Protein AF-A0A7S2QE90-F1 (afdb_monomer)

Secondary structure (DSSP, 8-state):
-BTTS-----HHHHHHHHHH-SB-TTT--B-SEEEEE-TTS-EEEEEEPP--------S-TTTT---BTTT-----GGGEEE--TTTTT---EEEGGG--

Organism: NCBI:txid1333877

Sequence (100 aa):
LVDNCAHVFHAECAERWARTENSCPQCKRRFSWLAAYAPDGQRASLAKVESRDQEGESDDAFEDLQVCEHCKQVGDESALLLCDGMHGTCNAAYHLRCVG

pLDDT: mean 79.37, std 11.46, range [48.19, 91.06]

Nearest PDB structures (foldseek):
  7zjw-assembly1_LH  TM=2.009E-01  e=7.086E+00  Oryctolagus cuniculus

Foldseek 3Di:
DFPPDDDDDPQVVVVVCLVPDQADPPPRHGGQWDWDADPVRHTPDIDGRDPPDVPPPPDPPPPPQQAAPQPRDRDPPVQKDADPPDVPPGRHIHGVVRVD

Structure (mmCIF, N/CA/C/O backbone):
data_AF-A0A7S2QE90-F1
#
_entry.id   AF-A0A7S2QE90-F1
#
loop_
_atom_site.group_PDB
_atom_site.id
_atom_site.type_symbol
_atom_site.label_atom_id
_atom_site.label_alt_id
_atom_site.label_comp_id
_atom_site.label_asym_id
_atom_site.label_entity_id
_atom_site.label_seq_id
_atom_site.pdbx_PDB_ins_code
_atom_site.Cartn_x
_atom_site.Cartn_y
_atom_site.Cartn_z
_atom_site.occupancy
_atom_site.B_iso_or_equiv
_atom_site.auth_seq_id
_atom_site.auth_comp_id
_atom_site.auth_asym_id
_atom_site.auth_atom_id
_atom_site.pdbx_PDB_model_num
ATOM 1 N N . LEU A 1 1 ? -9.673 -6.987 13.251 1.00 80.56 1 LEU A N 1
ATOM 2 C CA . LEU A 1 1 ? -10.002 -7.590 11.941 1.00 80.56 1 LEU A CA 1
ATOM 3 C C . LEU A 1 1 ? -9.854 -6.528 10.867 1.00 80.56 1 LEU A C 1
ATOM 5 O O . LEU A 1 1 ? -10.119 -5.361 11.134 1.00 80.56 1 LEU A O 1
ATOM 9 N N . VAL A 1 2 ? -9.397 -6.943 9.695 1.00 83.50 2 VAL A N 1
ATOM 10 C CA . VAL A 1 2 ? -9.112 -6.093 8.537 1.00 83.50 2 VAL A CA 1
ATOM 11 C C . VAL A 1 2 ? -10.100 -6.479 7.435 1.00 83.50 2 VAL A C 1
ATOM 13 O O . VAL A 1 2 ? -10.295 -7.677 7.242 1.00 83.50 2 VAL A O 1
ATOM 16 N N . ASP A 1 3 ? -10.748 -5.543 6.733 1.00 80.25 3 ASP A N 1
ATOM 17 C CA . ASP A 1 3 ? -11.670 -5.939 5.656 1.00 80.25 3 ASP A CA 1
ATOM 18 C C . ASP A 1 3 ? -10.942 -6.649 4.497 1.00 80.25 3 ASP A C 1
ATOM 20 O O . ASP A 1 3 ? -9.722 -6.583 4.350 1.00 80.25 3 ASP A O 1
ATOM 24 N N . ASN A 1 4 ? -11.691 -7.424 3.709 1.00 82.88 4 ASN A N 1
ATOM 25 C CA . ASN A 1 4 ? -11.193 -8.271 2.611 1.00 82.88 4 ASN A CA 1
ATOM 26 C C . ASN A 1 4 ? -10.303 -9.469 3.018 1.00 82.88 4 ASN A C 1
ATOM 28 O O . ASN A 1 4 ? -9.878 -10.247 2.150 1.00 82.88 4 ASN A O 1
ATOM 32 N N . CYS A 1 5 ? -10.063 -9.689 4.318 1.00 88.31 5 CYS A N 1
ATOM 33 C CA . CYS A 1 5 ? -9.464 -10.919 4.848 1.00 88.31 5 CYS A CA 1
ATOM 34 C C . CYS A 1 5 ? -9.959 -11.259 6.271 1.00 88.31 5 CYS A C 1
ATOM 36 O O . CYS A 1 5 ? -10.633 -10.468 6.916 1.00 88.31 5 CYS A O 1
ATOM 38 N N . ALA A 1 6 ? -9.632 -12.455 6.773 1.00 87.25 6 ALA A N 1
ATOM 39 C CA . ALA A 1 6 ? -10.027 -12.921 8.112 1.00 87.25 6 ALA A CA 1
ATOM 40 C C . ALA A 1 6 ? -8.853 -12.945 9.115 1.00 87.25 6 ALA A C 1
ATOM 42 O O . ALA A 1 6 ? -8.906 -13.643 10.126 1.00 87.25 6 ALA A O 1
ATOM 43 N N . HIS A 1 7 ? -7.771 -12.209 8.836 1.00 88.94 7 HIS A N 1
ATOM 44 C CA . HIS A 1 7 ? -6.604 -12.175 9.717 1.00 88.94 7 HIS A CA 1
ATOM 45 C C . HIS A 1 7 ? -6.855 -11.290 10.944 1.00 88.94 7 HIS A C 1
ATOM 47 O O . HIS A 1 7 ? -7.361 -10.166 10.844 1.00 88.94 7 HIS A O 1
ATOM 53 N N . VAL A 1 8 ? -6.485 -11.815 12.112 1.00 87.38 8 VAL A N 1
ATOM 54 C CA . VAL A 1 8 ? -6.681 -11.175 13.414 1.00 87.38 8 VAL A CA 1
ATOM 55 C C . VAL A 1 8 ? -5.355 -10.608 13.903 1.00 87.38 8 VAL A C 1
ATOM 57 O O . VAL A 1 8 ? -4.325 -11.271 13.862 1.00 87.38 8 VAL A O 1
ATOM 60 N N . PHE A 1 9 ? -5.408 -9.375 14.394 1.00 87.50 9 PHE A N 1
ATOM 61 C CA . PHE A 1 9 ? -4.284 -8.660 14.984 1.00 87.50 9 PHE A CA 1
ATOM 62 C C . PHE A 1 9 ? -4.784 -7.934 16.233 1.00 87.50 9 PHE A C 1
ATOM 64 O O . PHE A 1 9 ? -5.987 -7.677 16.355 1.00 87.50 9 PHE A O 1
ATOM 71 N N . HIS A 1 10 ? -3.872 -7.551 17.128 1.00 88.25 10 HIS A N 1
ATOM 72 C CA . HIS A 1 10 ? -4.206 -6.600 18.187 1.00 88.25 10 HIS A CA 1
ATOM 73 C C . HIS A 1 10 ? -4.721 -5.298 17.561 1.00 88.25 10 HIS A C 1
ATOM 75 O O . HIS A 1 10 ? -4.168 -4.842 16.556 1.00 88.25 10 HIS A O 1
ATOM 81 N N . ALA A 1 11 ? -5.755 -4.698 18.160 1.00 84.00 11 ALA A N 1
ATOM 82 C CA . ALA A 1 11 ? -6.365 -3.468 17.650 1.00 84.00 11 ALA A CA 1
ATOM 83 C C . ALA A 1 11 ? -5.313 -2.366 17.441 1.00 84.00 11 ALA A C 1
ATOM 85 O O . ALA A 1 11 ? -5.199 -1.817 16.350 1.00 84.00 11 ALA A O 1
ATOM 86 N N . GLU A 1 12 ? -4.447 -2.158 18.433 1.00 86.19 12 GLU A N 1
ATOM 87 C CA . GLU A 1 12 ? -3.387 -1.152 18.372 1.00 86.19 12 GLU A CA 1
ATOM 88 C C . GLU A 1 12 ? -2.367 -1.413 17.248 1.0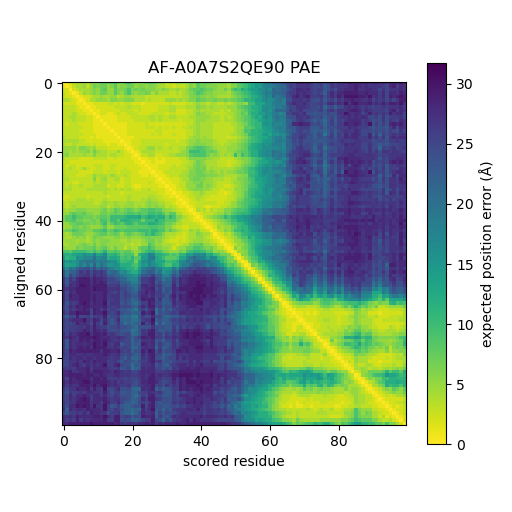0 86.19 12 GLU A C 1
ATOM 90 O O . GLU A 1 12 ? -1.928 -0.485 16.565 1.00 86.19 12 GLU A O 1
ATOM 95 N N . CYS A 1 13 ? -1.998 -2.679 17.019 1.00 87.88 13 CYS A N 1
ATOM 96 C CA . CYS A 1 13 ? -1.084 -3.048 15.938 1.00 87.88 13 CYS A CA 1
ATOM 97 C C . CYS A 1 13 ? -1.715 -2.785 14.566 1.00 87.88 13 CYS A C 1
ATOM 99 O O . CYS A 1 13 ? -1.050 -2.237 13.690 1.00 87.88 13 CYS A O 1
ATOM 101 N N . ALA A 1 14 ? -2.990 -3.148 14.391 1.00 87.31 14 ALA A N 1
ATOM 102 C CA . ALA A 1 14 ? -3.715 -2.914 13.147 1.00 87.31 14 ALA A CA 1
ATOM 103 C C . ALA A 1 14 ? -3.895 -1.414 12.870 1.00 87.31 14 ALA A C 1
ATOM 105 O O . ALA A 1 14 ? -3.697 -0.975 11.742 1.00 87.31 14 ALA A O 1
ATOM 106 N N . GLU A 1 15 ? -4.197 -0.618 13.896 1.00 86.75 15 GLU A N 1
ATOM 107 C CA . GLU A 1 15 ? -4.321 0.837 13.779 1.00 86.75 15 GLU A CA 1
ATOM 108 C C . GLU A 1 15 ? -2.995 1.521 13.443 1.00 86.75 15 GLU A C 1
ATOM 110 O O . GLU A 1 15 ? -2.964 2.409 12.593 1.00 86.75 15 GLU A O 1
ATOM 115 N N . ARG A 1 16 ? -1.887 1.124 14.088 1.00 88.56 16 ARG A N 1
ATOM 116 C CA . ARG A 1 16 ? -0.557 1.634 13.720 1.00 88.56 16 ARG A CA 1
ATOM 117 C C . ARG A 1 16 ? -0.216 1.273 12.285 1.00 88.56 16 ARG A C 1
ATOM 119 O O . ARG A 1 16 ? 0.262 2.131 11.556 1.00 88.56 16 ARG A O 1
ATOM 126 N N . TRP A 1 17 ? -0.492 0.036 11.888 1.00 89.19 17 TRP A N 1
ATOM 127 C CA . TRP A 1 17 ? -0.237 -0.424 10.533 1.00 89.19 17 TRP A CA 1
ATOM 128 C C . TRP A 1 17 ? -1.040 0.370 9.500 1.00 89.19 17 TRP A C 1
ATOM 130 O O . TRP A 1 17 ? -0.457 0.874 8.550 1.00 89.19 17 TRP A O 1
ATOM 140 N N . ALA A 1 18 ? -2.334 0.588 9.738 1.00 85.38 18 ALA A N 1
ATOM 141 C CA . ALA A 1 18 ? -3.203 1.363 8.853 1.00 85.38 18 ALA A CA 1
ATOM 142 C C . ALA A 1 18 ? -2.795 2.837 8.685 1.00 85.38 18 ALA A C 1
ATOM 144 O O . ALA A 1 18 ? -3.222 3.478 7.729 1.00 85.38 18 ALA A O 1
ATOM 145 N N . ARG A 1 19 ? -1.971 3.390 9.588 1.00 84.00 19 ARG A N 1
ATOM 146 C CA . ARG A 1 19 ? -1.366 4.723 9.410 1.00 84.00 19 ARG A CA 1
ATOM 147 C C . ARG A 1 19 ? -0.203 4.722 8.417 1.00 84.00 19 ARG A C 1
ATOM 149 O O . ARG A 1 19 ? 0.133 5.778 7.887 1.00 84.00 19 ARG A O 1
ATOM 156 N N . THR A 1 20 ? 0.418 3.567 8.203 1.00 82.44 20 THR A N 1
ATOM 157 C CA . THR A 1 20 ? 1.581 3.391 7.329 1.00 82.44 20 THR A CA 1
ATOM 158 C C . THR A 1 20 ? 1.197 2.776 5.987 1.00 82.44 20 THR A C 1
ATOM 160 O O . THR A 1 20 ? 1.727 3.193 4.968 1.00 82.44 20 THR A O 1
ATOM 163 N N . GLU A 1 21 ? 0.292 1.798 5.978 1.00 83.38 21 GLU A N 1
ATOM 164 C CA . GLU A 1 21 ? 0.025 0.930 4.832 1.00 83.38 21 GLU A CA 1
ATOM 165 C C . GLU A 1 21 ? -1.422 0.409 4.872 1.00 83.38 21 GLU A C 1
ATOM 167 O O . GLU A 1 21 ? -1.937 0.030 5.927 1.00 83.38 21 GLU A O 1
ATOM 172 N N . ASN A 1 22 ? -2.081 0.348 3.713 1.00 86.25 22 ASN A N 1
ATOM 173 C CA . ASN A 1 22 ? -3.483 -0.062 3.581 1.00 86.25 22 ASN A CA 1
ATOM 174 C C . ASN A 1 22 ? -3.648 -1.508 3.079 1.00 86.25 22 ASN A C 1
ATOM 176 O O . ASN A 1 22 ? -4.701 -1.878 2.560 1.00 86.25 22 ASN A O 1
ATOM 180 N N . SER A 1 23 ? -2.624 -2.347 3.248 1.00 89.38 23 SER A N 1
ATOM 181 C CA . SER A 1 23 ? -2.627 -3.761 2.865 1.00 89.38 23 SER A CA 1
ATOM 182 C C . SER A 1 23 ? -2.371 -4.697 4.044 1.00 89.38 23 SER A C 1
ATOM 184 O O . SER A 1 23 ? -1.587 -4.413 4.941 1.00 89.38 23 SER A O 1
ATOM 186 N N . CYS A 1 24 ? -3.046 -5.844 4.084 1.00 88.69 24 CYS A N 1
ATOM 187 C CA . CYS A 1 24 ? -2.915 -6.807 5.173 1.00 88.69 24 CYS A CA 1
ATOM 188 C C . CYS A 1 24 ? -1.456 -7.301 5.298 1.00 88.69 24 CYS A C 1
ATOM 190 O O . CYS A 1 24 ? -0.921 -7.816 4.312 1.00 88.69 24 CYS A O 1
ATOM 192 N N . PRO A 1 25 ? -0.833 -7.275 6.494 1.00 88.00 25 PRO A N 1
ATOM 193 C CA . PRO A 1 25 ? 0.548 -7.733 6.678 1.00 88.00 25 PRO A CA 1
ATOM 194 C C . PRO A 1 25 ? 0.789 -9.178 6.222 1.00 88.00 25 PRO A C 1
ATOM 196 O O . PRO A 1 25 ? 1.863 -9.495 5.720 1.00 88.00 25 PRO A O 1
ATOM 199 N N . GLN A 1 26 ? -0.229 -10.034 6.364 1.00 87.75 26 GLN A N 1
ATOM 200 C CA . GLN A 1 26 ? -0.128 -11.468 6.101 1.00 87.75 26 GLN A CA 1
ATOM 201 C C . GLN A 1 26 ? -0.385 -11.842 4.636 1.00 87.75 26 GLN A C 1
ATOM 203 O O . GLN A 1 26 ? 0.268 -12.731 4.103 1.00 87.75 26 GLN A O 1
ATOM 208 N N . CYS A 1 27 ? -1.363 -11.204 3.987 1.00 89.44 27 CYS A N 1
ATOM 209 C CA . CYS A 1 27 ? -1.827 -11.613 2.652 1.00 89.44 27 CYS A CA 1
ATOM 210 C C . CYS A 1 27 ? -1.799 -10.500 1.606 1.00 89.44 27 CYS A C 1
ATOM 212 O O . CYS A 1 27 ? -2.243 -10.718 0.483 1.00 89.44 27 CYS A O 1
ATOM 214 N N . LYS A 1 28 ? -1.327 -9.305 1.980 1.00 86.94 28 LYS A N 1
ATOM 215 C CA . LYS A 1 28 ? -1.176 -8.124 1.117 1.00 86.94 28 LYS A CA 1
ATOM 216 C C . LYS A 1 28 ? -2.461 -7.624 0.448 1.00 86.94 28 LYS A C 1
ATOM 218 O O . LYS A 1 28 ? -2.418 -6.697 -0.350 1.00 86.94 28 LYS A O 1
ATOM 223 N N . ARG A 1 29 ? -3.626 -8.174 0.805 1.00 86.56 29 ARG A N 1
ATOM 224 C CA . ARG A 1 29 ? -4.925 -7.664 0.350 1.00 86.56 29 ARG A CA 1
ATOM 225 C C . ARG A 1 29 ? -5.166 -6.270 0.903 1.00 86.56 29 ARG A C 1
ATOM 227 O O . ARG A 1 29 ? -4.992 -6.055 2.102 1.00 86.56 29 ARG A O 1
ATOM 234 N N . ARG A 1 30 ? -5.591 -5.360 0.032 1.00 86.62 30 ARG A N 1
ATOM 235 C CA . ARG A 1 30 ? -5.950 -3.996 0.413 1.00 86.62 30 ARG A CA 1
ATOM 236 C C . ARG A 1 30 ? -7.213 -3.979 1.265 1.00 86.62 30 ARG A C 1
ATOM 238 O O . ARG A 1 30 ? -8.112 -4.801 1.081 1.00 86.62 30 ARG A O 1
ATOM 245 N N . PHE A 1 31 ? -7.255 -3.041 2.193 1.00 87.94 31 PHE A N 1
ATOM 246 C CA . PHE A 1 31 ? -8.330 -2.882 3.151 1.00 87.94 31 PHE A CA 1
ATOM 247 C C . PHE A 1 31 ? -8.622 -1.394 3.360 1.00 87.94 31 PHE A C 1
ATOM 249 O O . PHE A 1 31 ? -7.735 -0.548 3.277 1.00 87.94 31 PHE A O 1
ATOM 256 N N . SER A 1 32 ? -9.886 -1.067 3.585 1.00 88.38 32 SER A N 1
ATOM 257 C CA . SER A 1 32 ? -10.394 0.288 3.817 1.00 88.38 32 SER A CA 1
ATOM 258 C C . SER A 1 32 ? -11.020 0.456 5.203 1.00 88.38 32 SER A C 1
ATOM 260 O O . SER A 1 32 ? -11.414 1.559 5.576 1.00 88.38 32 SER A O 1
ATOM 262 N N . TRP A 1 33 ? -11.125 -0.623 5.974 1.00 86.75 33 TRP A N 1
ATOM 263 C CA . TRP A 1 33 ? -11.814 -0.679 7.250 1.00 86.75 33 TRP A CA 1
ATOM 264 C C . TRP A 1 33 ? -11.085 -1.583 8.241 1.00 86.75 33 TRP A C 1
ATOM 266 O O . TRP A 1 33 ? -10.683 -2.711 7.948 1.00 86.75 33 TRP A O 1
ATOM 276 N N . LEU A 1 34 ? -10.988 -1.092 9.470 1.00 89.06 34 LEU A N 1
ATOM 277 C CA . LEU A 1 34 ? -10.561 -1.860 10.627 1.00 89.06 34 LEU A CA 1
ATOM 278 C C . LEU A 1 34 ? -11.736 -2.048 11.573 1.00 89.06 34 LEU A C 1
ATOM 280 O O . LEU A 1 34 ? -12.393 -1.084 11.959 1.00 89.06 34 LEU A O 1
ATOM 284 N N . ALA A 1 35 ? -11.977 -3.289 11.978 1.00 88.38 35 ALA A N 1
ATOM 285 C CA . ALA A 1 35 ? -12.969 -3.622 12.990 1.00 88.38 35 ALA A CA 1
ATOM 286 C C . ALA A 1 35 ? -12.283 -4.185 14.240 1.00 88.38 35 ALA A C 1
ATOM 288 O O . ALA A 1 35 ? -11.539 -5.172 14.152 1.00 88.38 35 ALA A O 1
ATOM 289 N N . ALA A 1 36 ? -12.550 -3.589 15.401 1.00 86.81 36 ALA A N 1
ATOM 290 C CA . ALA A 1 36 ? -12.143 -4.121 16.699 1.00 86.81 36 ALA A CA 1
ATOM 291 C C . ALA A 1 36 ? -13.331 -4.807 17.380 1.00 86.81 36 ALA A C 1
ATOM 293 O O . ALA A 1 36 ? -14.467 -4.334 17.303 1.00 86.81 36 ALA A O 1
ATOM 294 N N . TYR A 1 37 ? -13.061 -5.924 18.049 1.00 83.88 37 TYR A N 1
ATOM 295 C CA . TYR A 1 37 ? -14.059 -6.718 18.760 1.00 83.88 37 TYR A CA 1
ATOM 296 C C . TYR A 1 37 ? -13.638 -6.839 20.216 1.00 83.88 37 TYR A C 1
ATOM 298 O O . TYR A 1 37 ? -12.455 -7.029 20.506 1.00 83.88 37 TYR A O 1
ATOM 306 N N . ALA A 1 38 ? -14.603 -6.697 21.115 1.00 81.44 38 ALA A N 1
ATOM 307 C CA . ALA A 1 38 ? -14.405 -6.949 22.527 1.00 81.44 38 ALA A CA 1
ATOM 308 C C . ALA A 1 38 ? -14.340 -8.470 22.793 1.00 81.44 38 ALA A C 1
ATOM 310 O O . ALA A 1 38 ? -14.743 -9.271 21.942 1.00 81.44 38 ALA A O 1
ATOM 311 N N . PRO A 1 39 ? -13.814 -8.898 23.956 1.00 77.62 39 PRO A N 1
ATOM 312 C CA . PRO A 1 39 ? -13.703 -10.318 24.307 1.00 77.62 39 PRO A CA 1
ATOM 313 C C . PRO A 1 39 ? -15.046 -11.065 24.344 1.00 77.62 39 PRO A C 1
ATOM 315 O O . PRO A 1 39 ? -15.073 -12.285 24.224 1.00 77.62 39 PRO A O 1
ATOM 318 N N . ASP A 1 40 ? -16.152 -10.336 24.494 1.00 85.19 40 ASP A N 1
ATOM 319 C CA . ASP A 1 40 ? -17.529 -10.838 24.456 1.00 85.19 40 ASP A CA 1
ATOM 320 C C . ASP A 1 40 ? -18.066 -11.051 23.025 1.00 85.19 40 ASP A C 1
ATOM 322 O O . ASP A 1 40 ? -19.214 -11.453 22.840 1.00 85.19 40 ASP A O 1
ATOM 326 N N . GLY A 1 41 ? -17.247 -10.784 22.003 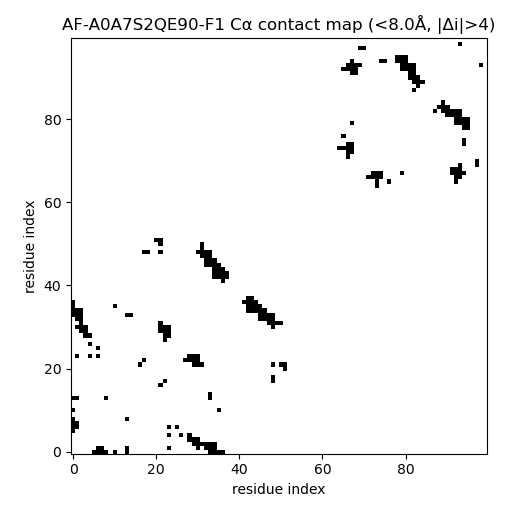1.00 77.56 41 GLY A N 1
ATOM 327 C CA . GLY A 1 41 ? -17.613 -10.905 20.595 1.00 77.56 41 GLY A CA 1
ATOM 328 C C . GLY A 1 41 ? -18.412 -9.719 20.053 1.00 77.56 41 GLY A C 1
ATOM 329 O O . GLY A 1 41 ? -18.747 -9.712 18.866 1.00 77.56 41 GLY A O 1
ATOM 330 N N . GLN A 1 42 ? -18.695 -8.694 20.863 1.00 82.75 42 GLN A N 1
ATOM 331 C CA . GLN A 1 42 ? -19.340 -7.484 20.368 1.00 82.75 42 GLN A CA 1
ATOM 332 C C . GLN A 1 42 ? -18.354 -6.645 19.557 1.00 82.75 42 GLN A C 1
ATOM 334 O O . GLN A 1 42 ? -17.178 -6.500 19.900 1.00 82.75 42 GLN A O 1
ATOM 339 N N . ARG A 1 43 ? -18.833 -6.069 18.449 1.00 82.38 43 ARG A N 1
ATOM 340 C CA . ARG A 1 43 ? -18.025 -5.153 17.638 1.00 82.38 43 ARG A CA 1
ATOM 341 C C . ARG A 1 43 ? -17.855 -3.842 18.402 1.00 82.38 43 ARG A C 1
ATOM 343 O O . ARG A 1 43 ? -18.781 -3.039 18.457 1.00 82.38 43 ARG A O 1
ATOM 350 N N . ALA A 1 44 ? -16.665 -3.643 18.955 1.00 82.88 44 ALA A N 1
ATOM 351 C CA . ALA A 1 44 ? -16.316 -2.485 19.765 1.00 82.88 44 ALA A CA 1
ATOM 352 C C . ALA A 1 44 ? -16.132 -1.219 18.916 1.00 82.88 44 ALA A C 1
ATOM 354 O O . ALA A 1 44 ? -16.563 -0.142 19.315 1.00 82.88 44 ALA A O 1
ATOM 355 N N . SER A 1 45 ? -15.515 -1.330 17.735 1.00 82.62 45 SER A N 1
ATOM 356 C CA . SER A 1 45 ? -15.315 -0.180 16.848 1.00 82.62 45 SER A CA 1
ATOM 357 C C . SER A 1 45 ? -15.185 -0.578 15.378 1.00 82.62 45 SER A C 1
ATOM 359 O O . SER A 1 45 ? -14.824 -1.711 15.045 1.00 82.62 45 SER A O 1
ATOM 361 N N . LEU A 1 46 ? -15.504 0.372 14.495 1.00 85.62 46 LEU A N 1
ATOM 362 C CA . LEU A 1 46 ? -15.271 0.298 13.057 1.00 85.62 46 LEU A CA 1
ATOM 363 C C . LEU A 1 46 ? -14.619 1.613 12.613 1.00 85.62 46 LEU A C 1
ATOM 365 O O . LEU A 1 46 ? -15.270 2.655 12.621 1.00 85.62 46 LEU A O 1
ATOM 369 N N . ALA A 1 47 ? -13.342 1.563 12.246 1.00 84.62 47 ALA A N 1
ATOM 370 C CA . ALA A 1 47 ? -12.582 2.714 11.779 1.00 84.62 47 ALA A CA 1
ATOM 371 C C . ALA A 1 47 ? -12.389 2.637 10.263 1.00 84.62 47 ALA A C 1
ATOM 373 O O . ALA A 1 47 ? -11.946 1.610 9.742 1.00 84.62 47 ALA A O 1
ATOM 374 N N . LYS A 1 48 ? -12.714 3.726 9.558 1.00 83.81 48 LYS A N 1
ATOM 375 C CA . LYS A 1 48 ? -12.373 3.882 8.143 1.00 83.81 48 LYS A CA 1
ATOM 376 C C . LYS A 1 48 ? -10.892 4.231 8.038 1.00 83.81 48 LYS A C 1
ATOM 378 O O . LYS A 1 48 ? -10.420 5.133 8.723 1.00 83.81 48 LYS A O 1
ATOM 383 N N . VAL A 1 49 ? -10.180 3.513 7.188 1.00 82.81 49 VAL A N 1
ATOM 384 C CA . VAL A 1 49 ? -8.772 3.750 6.884 1.00 82.81 49 VAL A CA 1
ATOM 385 C C . VAL A 1 49 ? -8.728 4.690 5.694 1.00 82.81 49 VAL A C 1
ATOM 387 O O . VAL A 1 49 ? -9.341 4.413 4.661 1.00 82.81 49 VAL A O 1
ATOM 390 N N . GLU A 1 50 ? -8.054 5.824 5.850 1.00 74.19 50 GLU A N 1
ATOM 391 C CA . GLU A 1 50 ? -7.839 6.733 4.731 1.00 74.19 50 GLU A CA 1
ATOM 392 C C . GLU A 1 50 ? -6.968 6.034 3.689 1.00 74.19 50 GLU A C 1
ATOM 394 O O . GLU A 1 50 ? -5.888 5.521 3.992 1.00 74.19 50 GLU A O 1
ATOM 399 N N . SER A 1 51 ? -7.457 5.989 2.453 1.00 65.38 51 SER A N 1
ATOM 400 C CA . SER A 1 51 ? -6.692 5.520 1.309 1.00 65.38 51 SER A CA 1
ATOM 401 C C . SER A 1 51 ? -5.577 6.521 1.042 1.00 65.38 51 SER A C 1
ATOM 403 O O . SER A 1 51 ? -5.766 7.506 0.337 1.00 65.38 51 SER A O 1
ATOM 405 N N . ARG A 1 52 ? -4.414 6.272 1.643 1.00 62.56 52 ARG A N 1
ATOM 406 C CA . ARG A 1 52 ? -3.155 6.868 1.210 1.00 62.56 52 ARG A CA 1
ATOM 407 C C . ARG A 1 52 ? -2.680 6.063 0.019 1.00 62.56 52 ARG A C 1
ATOM 409 O O . ARG A 1 52 ? -1.876 5.146 0.151 1.00 62.56 52 ARG A O 1
ATOM 416 N N . ASP A 1 53 ? -3.280 6.344 -1.127 1.00 62.50 53 ASP A N 1
ATOM 417 C CA . ASP A 1 53 ? -2.602 6.032 -2.368 1.00 62.50 53 ASP A CA 1
ATOM 418 C C . ASP A 1 53 ? -1.342 6.890 -2.350 1.00 62.50 53 ASP A C 1
ATOM 420 O O . ASP A 1 53 ? -1.419 8.106 -2.178 1.00 62.50 53 ASP A O 1
ATOM 424 N N . GLN A 1 54 ? -0.171 6.253 -2.404 1.00 56.38 54 GLN A N 1
ATOM 425 C CA . GLN A 1 54 ? 1.001 6.966 -2.882 1.00 56.38 54 GLN A CA 1
ATOM 426 C C . GLN A 1 54 ? 0.562 7.505 -4.234 1.00 56.38 54 GLN A C 1
ATOM 428 O O . GLN A 1 54 ? 0.277 6.719 -5.140 1.00 56.38 54 GLN A O 1
ATOM 433 N N . GLU A 1 55 ? 0.388 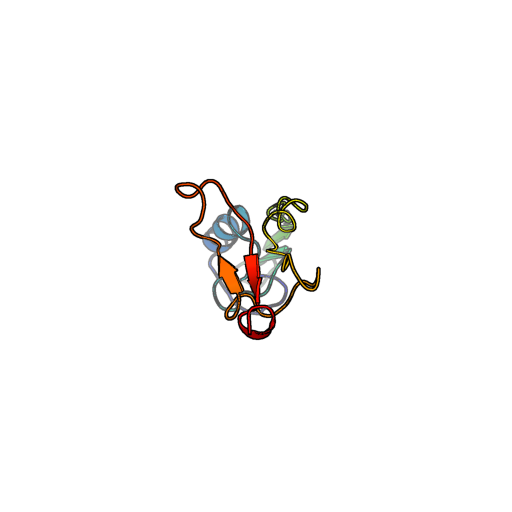8.820 -4.304 1.00 51.97 55 GLU A N 1
ATOM 434 C CA . GLU A 1 55 ? 0.288 9.555 -5.547 1.00 51.97 55 GLU A CA 1
ATOM 435 C C . GLU A 1 55 ? 1.589 9.216 -6.266 1.00 51.97 55 GLU A C 1
ATOM 437 O O . GLU A 1 55 ? 2.634 9.812 -6.022 1.00 51.97 55 GLU A O 1
ATOM 442 N N . GLY A 1 56 ? 1.578 8.120 -7.028 1.00 50.47 56 GLY A N 1
ATOM 443 C CA . GLY A 1 56 ? 2.590 7.910 -8.031 1.00 50.47 56 GLY A CA 1
ATOM 444 C C . GLY A 1 56 ? 2.482 9.153 -8.880 1.00 50.47 56 GLY A C 1
ATOM 445 O O . GLY A 1 56 ? 1.391 9.442 -9.371 1.00 50.47 56 GLY A O 1
ATOM 446 N N . GLU A 1 57 ? 3.562 9.919 -8.957 1.00 49.97 57 GLU A N 1
ATOM 447 C CA . GLU A 1 57 ? 3.733 10.918 -9.995 1.00 49.97 57 GLU A CA 1
ATOM 448 C C . GLU A 1 57 ? 3.541 10.183 -11.327 1.00 49.97 57 GLU A C 1
ATOM 450 O O . GLU A 1 57 ? 4.449 9.588 -11.902 1.00 49.97 57 GLU A O 1
ATOM 455 N N . SER A 1 58 ? 2.291 10.105 -11.768 1.00 57.81 58 SER A N 1
ATOM 456 C CA . SER A 1 58 ? 1.949 9.910 -13.153 1.00 57.81 58 SER A CA 1
ATOM 457 C C . SER A 1 58 ? 2.408 11.192 -13.827 1.00 57.81 58 SER A C 1
ATOM 459 O O . SER A 1 58 ? 1.794 12.228 -13.573 1.00 57.81 58 SER A O 1
ATOM 461 N N . ASP A 1 59 ? 3.524 11.152 -14.555 1.00 49.41 59 ASP A N 1
ATOM 462 C CA . ASP A 1 59 ? 3.485 11.295 -16.023 1.00 49.41 59 ASP A CA 1
ATOM 463 C C . ASP A 1 59 ? 4.857 11.402 -16.734 1.00 49.41 59 ASP A C 1
ATOM 465 O O . ASP A 1 59 ? 4.865 11.769 -17.897 1.00 49.41 59 ASP A O 1
ATOM 469 N N . ASP A 1 60 ? 6.009 11.040 -16.144 1.00 48.19 60 ASP A N 1
ATOM 470 C CA . ASP A 1 60 ? 7.307 11.229 -16.852 1.00 48.19 60 ASP A CA 1
ATOM 471 C C . ASP A 1 60 ? 8.121 9.945 -17.123 1.00 48.19 60 ASP A C 1
ATOM 473 O O . ASP A 1 60 ? 9.258 9.995 -17.583 1.00 48.19 60 ASP A O 1
ATOM 477 N N . ALA A 1 61 ? 7.555 8.746 -16.933 1.00 50.94 61 ALA A N 1
ATOM 478 C CA . ALA A 1 61 ? 8.267 7.496 -17.260 1.00 5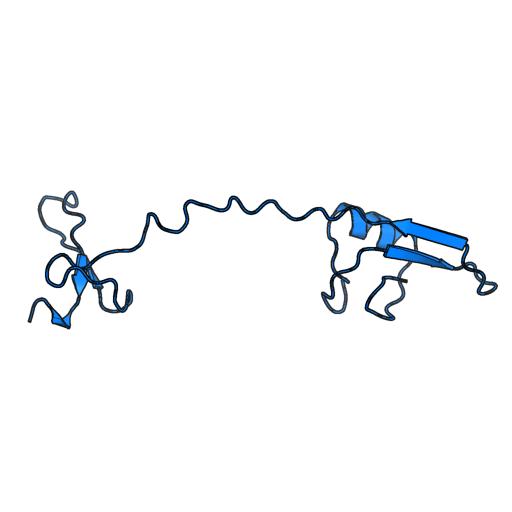0.94 61 ALA A CA 1
ATOM 479 C C . ALA A 1 61 ? 8.395 7.219 -18.777 1.00 50.94 61 ALA A C 1
ATOM 481 O O . ALA A 1 61 ? 8.921 6.178 -19.171 1.00 50.94 61 ALA A O 1
ATOM 482 N N . PHE A 1 62 ? 7.896 8.114 -19.636 1.00 50.97 62 PHE A N 1
ATOM 483 C CA . PHE A 1 62 ? 8.027 8.004 -21.092 1.00 50.97 62 PHE A CA 1
ATOM 484 C C . PHE A 1 62 ? 9.277 8.704 -21.652 1.00 50.97 62 PHE A C 1
ATOM 486 O O . PHE A 1 62 ? 9.547 8.560 -22.844 1.00 50.97 62 PHE A O 1
ATOM 493 N N . GLU A 1 63 ? 10.042 9.440 -20.838 1.00 54.47 63 GLU A N 1
ATOM 494 C CA . GLU A 1 63 ? 11.158 10.259 -21.341 1.00 54.47 63 GLU A CA 1
ATOM 495 C C . GLU A 1 63 ? 12.442 9.468 -21.666 1.00 54.47 63 GLU A C 1
ATOM 497 O O . GLU A 1 63 ? 13.280 9.967 -22.414 1.00 54.47 63 GLU A O 1
ATOM 502 N N . ASP A 1 64 ? 12.573 8.213 -21.219 1.00 59.50 64 ASP A N 1
ATOM 503 C CA . ASP A 1 64 ? 13.810 7.425 -21.392 1.00 59.50 64 ASP A CA 1
ATOM 504 C C . ASP A 1 64 ? 13.751 6.330 -22.478 1.00 59.50 64 ASP A C 1
ATOM 506 O O . ASP A 1 64 ? 14.693 5.545 -22.628 1.00 59.50 64 ASP A O 1
ATOM 510 N N . LEU A 1 65 ? 12.680 6.262 -23.277 1.00 71.56 65 LEU A N 1
ATOM 511 C CA . LEU A 1 65 ? 12.562 5.258 -24.344 1.00 71.56 65 LEU A CA 1
ATOM 512 C C . LEU A 1 65 ? 13.554 5.544 -25.483 1.00 71.56 65 LEU A C 1
ATOM 514 O O . LEU A 1 65 ? 13.392 6.478 -26.271 1.00 71.56 65 LEU A O 1
ATOM 518 N N . GLN A 1 66 ? 14.576 4.697 -25.606 1.00 79.12 66 GLN A N 1
ATOM 519 C CA . GLN A 1 66 ? 15.602 4.809 -26.642 1.00 79.12 66 GLN A CA 1
ATOM 520 C C . GLN A 1 66 ? 15.048 4.386 -28.012 1.00 79.12 66 GLN A C 1
ATOM 522 O O . GLN A 1 66 ? 14.790 3.208 -28.278 1.00 79.12 66 GLN A O 1
ATOM 527 N N . VAL A 1 67 ? 14.874 5.352 -28.915 1.00 86.69 67 VAL A N 1
ATOM 528 C CA . VAL A 1 67 ? 14.389 5.109 -30.281 1.00 86.69 67 VAL A CA 1
ATOM 529 C C . VAL A 1 67 ? 15.568 4.818 -31.203 1.00 86.69 67 VAL A C 1
ATOM 531 O O . VAL A 1 67 ? 16.570 5.529 -31.196 1.00 86.69 67 VAL A O 1
ATOM 534 N N . CYS A 1 68 ? 15.447 3.792 -32.049 1.00 88.50 68 CYS A N 1
ATOM 535 C CA . CYS A 1 68 ? 16.480 3.521 -33.041 1.00 88.50 68 CYS A CA 1
ATOM 536 C C . CYS A 1 68 ? 16.523 4.621 -34.113 1.00 88.50 68 CYS A C 1
ATOM 538 O O . CYS A 1 68 ? 15.544 4.842 -34.827 1.00 88.50 68 CYS A O 1
ATOM 540 N N . GLU A 1 69 ? 17.687 5.238 -34.312 1.00 86.38 69 GLU A N 1
ATOM 541 C CA . GLU A 1 69 ? 17.860 6.331 -35.274 1.00 86.38 69 GLU A CA 1
ATOM 542 C C . GLU A 1 69 ? 17.690 5.906 -36.742 1.00 86.38 69 GLU A C 1
ATOM 544 O O . GLU A 1 69 ? 17.386 6.746 -37.590 1.00 86.38 69 GLU A O 1
ATOM 549 N N . HIS A 1 70 ? 17.816 4.610 -37.039 1.00 86.81 70 HIS A N 1
ATOM 550 C CA . HIS A 1 70 ? 17.665 4.061 -38.386 1.00 86.81 70 HIS A CA 1
ATOM 551 C C . HIS A 1 70 ? 16.206 3.744 -38.748 1.00 86.81 70 HIS A C 1
ATOM 553 O O . HIS A 1 70 ? 15.712 4.194 -39.779 1.00 86.81 70 HIS A O 1
ATOM 559 N N . CYS A 1 71 ? 15.500 2.972 -37.914 1.00 89.38 71 CYS A N 1
ATOM 560 C CA . CYS A 1 71 ? 14.132 2.524 -38.211 1.00 89.38 71 CYS A CA 1
ATOM 561 C C . CYS A 1 71 ? 13.043 3.385 -37.552 1.00 89.38 71 CYS A C 1
ATOM 563 O O . CYS A 1 71 ? 11.865 3.217 -37.865 1.00 89.38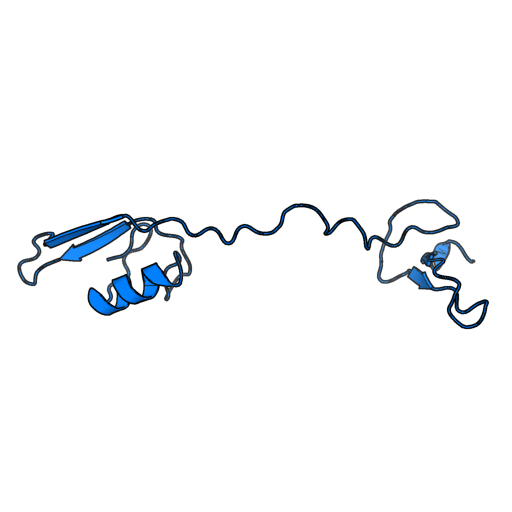 71 CYS A O 1
ATOM 565 N N . LYS A 1 72 ? 13.430 4.303 -36.654 1.00 86.38 72 LYS A N 1
ATOM 566 C CA . LYS A 1 72 ? 12.543 5.193 -35.887 1.00 86.38 72 LYS A CA 1
ATOM 567 C C . LYS A 1 72 ? 11.487 4.459 -35.057 1.00 86.38 72 LYS A C 1
ATOM 569 O O . LYS A 1 72 ? 10.433 5.014 -34.766 1.00 86.38 72 LYS A O 1
ATOM 574 N N . GLN A 1 73 ? 11.766 3.213 -34.679 1.00 84.00 73 GLN A N 1
ATOM 575 C CA . GLN A 1 73 ? 10.893 2.405 -33.834 1.00 84.00 73 GLN A CA 1
ATOM 576 C C . GLN A 1 73 ? 11.535 2.144 -32.477 1.00 84.00 73 GLN A C 1
ATOM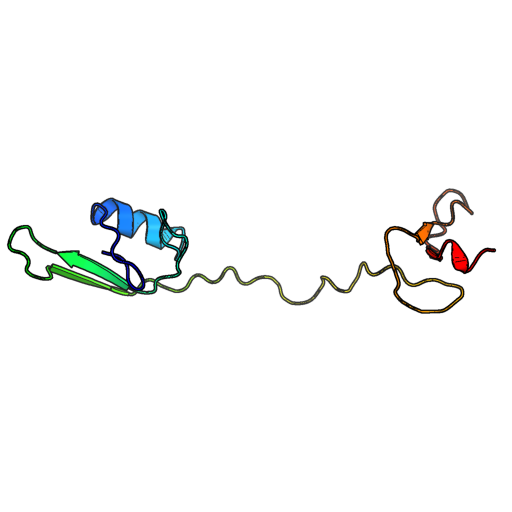 578 O O . GLN A 1 73 ? 12.753 1.966 -32.368 1.00 84.00 73 GLN A O 1
ATOM 583 N N . VAL A 1 74 ? 10.680 2.066 -31.460 1.00 77.94 74 VAL A N 1
ATOM 584 C CA . VAL A 1 74 ? 11.010 1.449 -30.176 1.00 77.94 74 VAL A CA 1
ATOM 585 C C . VAL A 1 74 ? 10.982 -0.063 -30.391 1.00 77.94 74 VAL A C 1
ATOM 587 O O . VAL A 1 74 ? 10.050 -0.599 -30.990 1.00 77.94 74 VAL A O 1
ATOM 590 N N . GLY A 1 75 ? 12.035 -0.750 -29.967 1.00 73.69 75 GLY A N 1
ATOM 591 C CA . GLY A 1 75 ? 12.160 -2.196 -30.127 1.00 73.69 75 GLY A CA 1
ATOM 592 C C . GLY A 1 75 ? 12.693 -2.833 -28.857 1.00 73.69 75 GLY A C 1
ATOM 593 O O . GLY A 1 75 ? 12.556 -2.273 -27.778 1.00 73.69 75 GLY A O 1
ATOM 594 N N . ASP A 1 76 ? 13.306 -4.002 -28.992 1.00 75.25 76 ASP A N 1
ATOM 595 C CA . ASP A 1 76 ? 13.930 -4.687 -27.864 1.00 75.25 76 ASP A CA 1
ATOM 596 C C . ASP A 1 76 ? 15.136 -3.890 -27.348 1.00 75.25 76 ASP A C 1
ATOM 598 O O . ASP A 1 76 ? 16.160 -3.782 -28.030 1.00 75.25 76 ASP A O 1
ATOM 602 N N . GLU A 1 77 ? 14.999 -3.334 -26.145 1.00 68.00 77 GLU A N 1
ATOM 603 C CA . GLU A 1 77 ? 16.027 -2.534 -25.478 1.00 68.00 77 GLU A CA 1
ATOM 604 C C . GLU A 1 77 ? 17.297 -3.344 -25.194 1.00 68.00 77 GLU A C 1
ATOM 606 O O . GLU A 1 77 ? 18.397 -2.794 -25.198 1.00 68.00 77 GLU A O 1
ATOM 611 N N . SER A 1 78 ? 17.175 -4.668 -25.032 1.00 72.56 78 SER A N 1
ATOM 612 C CA . SER A 1 78 ? 18.323 -5.558 -24.822 1.00 72.56 78 SER A CA 1
ATOM 613 C C . SER A 1 78 ? 19.184 -5.751 -26.078 1.00 72.56 78 SER A C 1
ATOM 615 O O . SER A 1 78 ? 20.317 -6.226 -25.988 1.00 72.56 78 SER A O 1
ATOM 617 N N . ALA A 1 79 ? 18.669 -5.353 -27.246 1.00 80.38 79 ALA A N 1
ATOM 618 C CA . ALA A 1 79 ? 19.338 -5.441 -28.541 1.00 80.38 79 ALA A CA 1
ATOM 619 C C . ALA A 1 79 ? 19.634 -4.056 -29.152 1.00 80.38 79 ALA A C 1
ATOM 621 O O . ALA A 1 79 ? 19.776 -3.943 -30.376 1.00 80.38 79 ALA A O 1
ATOM 622 N N . LEU A 1 80 ? 19.713 -3.008 -28.326 1.00 84.88 80 LEU A N 1
ATOM 623 C CA . LEU A 1 80 ? 20.145 -1.666 -28.718 1.00 84.88 80 LEU A CA 1
ATOM 624 C C . LEU A 1 80 ? 21.653 -1.473 -28.498 1.00 84.88 80 LEU A C 1
ATOM 626 O O . LEU A 1 80 ? 22.226 -1.888 -27.495 1.00 84.88 80 LEU A O 1
ATOM 630 N N . LEU A 1 81 ? 22.291 -0.802 -29.449 1.00 86.62 81 LEU A N 1
ATOM 631 C CA . LEU A 1 81 ? 23.664 -0.328 -29.407 1.00 86.62 81 LEU A CA 1
ATOM 632 C C . LEU A 1 81 ? 23.647 1.193 -29.279 1.00 86.62 81 LEU A C 1
ATOM 634 O O . LEU A 1 81 ? 22.944 1.869 -30.032 1.00 86.62 81 LEU A O 1
ATOM 638 N N . LEU A 1 82 ? 24.441 1.722 -28.354 1.00 87.25 82 LEU A N 1
ATOM 639 C CA . LEU A 1 82 ? 24.642 3.158 -28.189 1.00 87.25 82 LEU A CA 1
ATOM 640 C C . LEU A 1 82 ? 25.884 3.594 -28.964 1.00 87.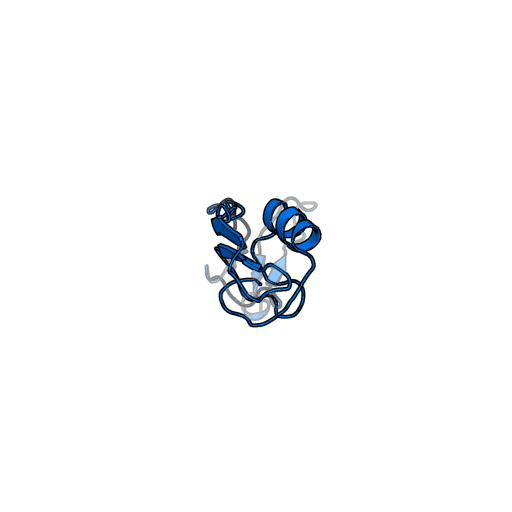25 82 LEU A C 1
ATOM 642 O O . LEU A 1 82 ? 26.910 2.913 -28.944 1.00 87.25 82 LEU A O 1
ATOM 646 N N . CYS A 1 83 ? 25.785 4.722 -29.659 1.00 86.56 83 CYS A N 1
ATOM 647 C CA . CYS A 1 83 ? 26.912 5.315 -30.361 1.00 86.56 83 CYS A CA 1
ATOM 648 C C . CYS A 1 83 ? 27.929 5.866 -29.352 1.00 86.56 83 CYS A C 1
ATOM 650 O O . CYS A 1 83 ? 27.599 6.712 -28.531 1.00 86.56 83 CYS A O 1
ATOM 652 N N . ASP A 1 84 ? 29.182 5.432 -29.440 1.00 78.44 84 ASP A N 1
ATOM 653 C CA . ASP A 1 84 ? 30.302 5.931 -28.630 1.00 78.44 84 ASP A CA 1
ATOM 654 C C . ASP A 1 84 ? 31.012 7.148 -29.266 1.00 78.44 84 ASP A C 1
ATOM 656 O O . ASP A 1 84 ? 31.952 7.719 -28.703 1.00 78.44 84 ASP A O 1
ATOM 660 N N . GLY A 1 85 ? 30.550 7.573 -30.446 1.00 77.31 85 GLY A N 1
ATOM 661 C CA . GLY A 1 85 ? 31.129 8.661 -31.222 1.00 77.31 85 GLY A CA 1
ATOM 662 C C . GLY A 1 85 ? 31.049 10.022 -30.524 1.00 77.31 85 GLY A C 1
ATOM 663 O O . GLY A 1 85 ? 30.077 10.350 -29.847 1.00 77.31 85 GLY A O 1
ATOM 664 N N . MET A 1 86 ? 32.075 10.854 -30.747 1.00 67.25 86 MET A N 1
ATOM 665 C CA . MET A 1 86 ? 32.158 12.237 -30.251 1.00 67.25 86 MET A CA 1
ATOM 666 C C . MET A 1 86 ? 32.336 12.343 -28.722 1.00 67.25 86 MET A C 1
ATOM 668 O O . MET A 1 86 ? 31.678 13.140 -28.058 1.00 67.25 86 MET A O 1
ATOM 672 N N . HIS A 1 87 ? 33.246 11.538 -28.155 1.00 71.12 87 HIS A N 1
ATOM 673 C CA . HIS A 1 87 ? 33.603 11.549 -26.724 1.00 71.12 87 HIS A CA 1
ATOM 674 C C . HIS A 1 87 ? 32.399 11.354 -25.776 1.00 71.12 87 HIS A C 1
ATOM 676 O O . HIS A 1 87 ? 32.358 11.947 -24.700 1.00 71.12 87 HIS A O 1
ATOM 682 N N . GLY A 1 88 ? 31.411 10.541 -26.175 1.00 64.62 88 GLY A N 1
ATOM 683 C CA . GLY A 1 88 ? 30.216 10.268 -25.363 1.00 64.62 88 GLY A CA 1
ATOM 684 C C . GLY A 1 88 ? 29.144 11.361 -25.400 1.00 64.62 88 GLY A C 1
ATOM 685 O O . GLY A 1 88 ? 28.259 11.372 -24.553 1.00 64.62 88 GLY A O 1
ATOM 686 N N . THR A 1 89 ? 29.214 12.288 -26.362 1.00 75.56 89 THR A N 1
ATOM 687 C CA . THR A 1 89 ? 28.154 13.294 -26.579 1.00 75.56 89 THR A CA 1
ATOM 688 C C . THR A 1 89 ? 27.094 12.843 -27.582 1.00 75.56 89 THR A C 1
ATOM 690 O O . THR A 1 89 ? 26.020 13.437 -27.648 1.00 75.56 89 THR A O 1
ATOM 693 N N . CYS A 1 90 ? 27.365 11.789 -28.358 1.00 81.56 90 CYS A N 1
ATOM 694 C CA . CYS A 1 90 ? 26.354 11.162 -29.192 1.00 81.56 90 CYS A CA 1
ATOM 695 C C . CYS A 1 90 ? 25.522 10.207 -28.334 1.00 81.56 90 CYS A C 1
ATOM 697 O O . CYS A 1 90 ? 26.035 9.200 -27.864 1.00 81.56 90 CYS A O 1
ATOM 699 N N . ASN A 1 91 ? 24.236 10.505 -28.155 1.00 78.31 91 ASN A N 1
ATOM 700 C CA . ASN A 1 91 ? 23.294 9.603 -27.488 1.00 78.31 91 ASN A CA 1
ATOM 701 C C . ASN A 1 91 ? 22.418 8.838 -28.497 1.00 78.31 91 ASN A C 1
ATOM 703 O O . ASN A 1 91 ? 21.257 8.546 -28.237 1.00 78.31 91 ASN A O 1
ATOM 707 N N . ALA A 1 92 ? 22.933 8.592 -29.706 1.00 86.88 92 ALA A N 1
ATOM 708 C CA . ALA A 1 92 ? 22.178 7.878 -30.729 1.00 86.88 92 ALA A CA 1
ATOM 709 C C . ALA A 1 92 ? 22.122 6.380 -30.406 1.00 86.88 92 ALA A C 1
ATOM 711 O O . ALA A 1 92 ? 23.162 5.751 -30.197 1.00 86.88 92 ALA A O 1
ATOM 712 N N . ALA A 1 93 ? 20.918 5.810 -30.434 1.00 87.94 93 ALA A N 1
ATOM 713 C CA . ALA A 1 93 ? 20.679 4.386 -30.246 1.00 87.94 93 ALA A CA 1
ATOM 714 C C . ALA A 1 93 ? 20.327 3.705 -31.575 1.00 87.94 93 ALA A C 1
ATOM 716 O O . ALA A 1 93 ? 19.644 4.270 -32.434 1.00 87.94 93 ALA A O 1
ATOM 717 N N . TYR A 1 94 ? 20.764 2.461 -31.751 1.00 88.62 94 TYR A N 1
ATOM 718 C CA . TYR A 1 94 ? 20.478 1.660 -32.938 1.00 88.62 94 TYR A CA 1
ATOM 719 C C . TYR A 1 94 ? 20.195 0.215 -32.564 1.00 88.62 94 TYR A C 1
ATOM 721 O O . TYR A 1 94 ? 20.913 -0.355 -31.754 1.00 88.62 94 TYR A O 1
ATOM 729 N N . HIS A 1 95 ? 19.209 -0.438 -33.181 1.00 91.06 95 HIS A N 1
ATOM 730 C CA . HIS A 1 95 ? 19.095 -1.888 -33.006 1.00 91.06 95 HIS A CA 1
ATOM 731 C C . HIS A 1 95 ? 20.292 -2.587 -33.646 1.00 91.06 95 HIS A C 1
ATOM 733 O O . HIS A 1 95 ? 20.704 -2.224 -34.748 1.00 91.06 95 HIS A O 1
ATOM 739 N N . LEU A 1 96 ? 20.766 -3.666 -33.024 1.00 85.38 96 LEU A N 1
ATOM 740 C CA . LEU A 1 96 ? 21.816 -4.533 -33.567 1.00 85.38 96 LEU A CA 1
ATOM 741 C C . LEU A 1 96 ? 21.502 -4.995 -35.003 1.00 85.38 96 LEU A C 1
ATOM 743 O O . LEU A 1 96 ? 22.394 -5.113 -35.834 1.00 85.38 96 LEU A O 1
ATOM 747 N N . ARG A 1 97 ? 20.217 -5.206 -35.316 1.00 85.56 97 ARG A N 1
ATOM 748 C CA . ARG A 1 97 ? 19.739 -5.598 -36.654 1.00 85.56 97 ARG A CA 1
ATOM 749 C C . ARG A 1 97 ? 19.674 -4.461 -37.683 1.00 85.56 97 ARG A C 1
ATOM 751 O O . ARG A 1 97 ? 19.430 -4.738 -38.848 1.00 85.56 97 ARG A O 1
ATOM 758 N N . CYS A 1 98 ? 19.781 -3.203 -37.257 1.00 85.62 98 CYS A N 1
ATOM 759 C CA . CYS A 1 98 ? 19.651 -2.022 -38.118 1.00 85.62 98 CYS A CA 1
ATOM 760 C C . CYS A 1 98 ? 21.004 -1.432 -38.537 1.00 85.62 98 CYS A C 1
ATOM 762 O O . CYS A 1 98 ? 21.034 -0.509 -39.344 1.00 85.62 98 CYS A O 1
ATOM 764 N N . VAL A 1 99 ? 22.105 -1.943 -37.981 1.00 82.38 99 VAL A N 1
ATOM 765 C CA . VAL A 1 99 ? 23.485 -1.541 -38.308 1.00 82.38 99 VAL A CA 1
ATOM 766 C C . VAL A 1 99 ? 24.264 -2.645 -39.036 1.00 82.38 99 VAL A C 1
ATOM 768 O O . VAL A 1 99 ? 25.487 -2.571 -39.127 1.00 82.38 99 VAL A O 1
ATOM 771 N N . GLY A 1 100 ? 23.556 -3.675 -39.517 1.00 62.72 100 GLY A N 1
ATOM 772 C CA . GLY A 1 100 ? 24.099 -4.801 -40.285 1.00 62.72 100 GLY A CA 1
ATOM 773 C C . GLY A 1 100 ? 23.909 -4.646 -41.785 1.00 62.72 100 GLY A C 1
ATOM 774 O O . GLY A 1 100 ? 22.886 -4.048 -42.188 1.00 62.72 100 GLY A O 1
#

InterPro domains:
  IPR001841 Zinc finger, RING-type [PF13639] (4-28)
  IPR001841 Zinc finger, RING-type [PS50089] (5-28)
  IPR011011 Zinc finger, FYVE/PHD-type [SSF57903] (56-100)
  IPR013083 Zinc finger, RING/FYVE/PHD-type [G3DSA:3.30.40.10] (1-38)
  IPR013083 Zinc finger, RING/FYVE/PHD-type [G3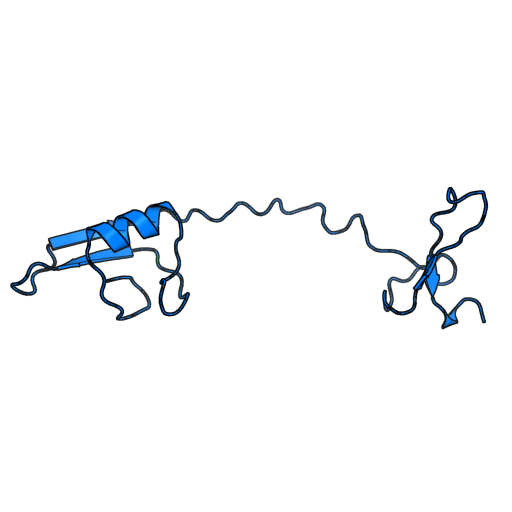DSA:3.30.40.10] (39-100)

Mean predicted aligned error: 15.54 Å

Solvent-accessible surface area (backbone atoms only — not comparable to full-atom values): 6353 Å² total; per-residue (Å²): 62,40,44,92,54,90,60,78,59,59,61,69,6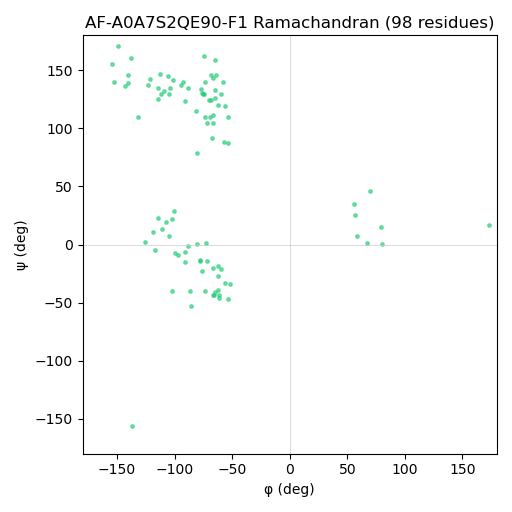0,51,54,56,41,46,74,76,44,54,43,40,94,86,75,60,46,59,42,52,39,39,39,37,65,44,98,87,69,48,78,70,44,78,44,77,43,74,85,76,67,79,77,68,82,83,82,66,90,72,79,77,72,71,47,16,75,78,79,70,43,78,68,66,74,92,46,52,42,72,43,66,52,75,89,66,70,38,84,51,29,31,39,64,82,71,79,109

Radius of gyration: 25.69 Å; Cα contacts (8 Å, |Δi|>4): 133; chains: 1; bounding box: 53×26×65 Å